Protein AF-A0A6P2AI85-F1 (afdb_monomer_lite)

Radius of gyration: 11.57 Å; chains: 1; bounding box: 22×29×32 Å

pLDDT: mean 92.61, std 6.75, range [62.72, 97.81]

Structure (mmCIF, N/CA/C/O backbone):
data_AF-A0A6P2AI85-F1
#
_entry.id   AF-A0A6P2AI85-F1
#
loop_
_atom_site.group_PDB
_atom_site.id
_atom_site.type_symbol
_atom_site.label_atom_id
_atom_site.label_alt_id
_atom_site.label_comp_id
_atom_site.label_asym_id
_atom_site.label_entity_id
_atom_site.label_seq_id
_atom_site.pdbx_PDB_ins_code
_atom_site.Cartn_x
_atom_site.Cartn_y
_atom_site.Cartn_z
_atom_site.occupancy
_atom_site.B_iso_or_equiv
_atom_site.auth_seq_id
_atom_site.auth_comp_id
_atom_site.auth_asym_id
_atom_site.auth_atom_id
_atom_site.pdbx_PDB_model_num
ATOM 1 N N . MET A 1 1 ? -0.782 -16.210 -12.114 1.00 66.06 1 MET A N 1
ATOM 2 C CA . MET A 1 1 ? -0.427 -14.805 -11.831 1.00 66.06 1 MET A CA 1
ATOM 3 C C . MET A 1 1 ? 0.230 -14.806 -10.468 1.00 66.06 1 MET A C 1
ATOM 5 O O . MET A 1 1 ? -0.398 -15.316 -9.547 1.00 66.06 1 MET A O 1
ATOM 9 N N . SER A 1 2 ? 1.496 -14.396 -10.376 1.00 85.56 2 SER A N 1
ATOM 10 C CA . SER A 1 2 ? 2.231 -14.376 -9.111 1.00 85.56 2 SER A CA 1
ATOM 11 C C . SER A 1 2 ? 2.241 -12.955 -8.563 1.00 85.56 2 SER A C 1
ATOM 13 O O . SER A 1 2 ? 2.575 -12.018 -9.286 1.00 85.56 2 SER A O 1
ATOM 15 N N . ASP A 1 3 ? 1.870 -12.814 -7.296 1.00 89.25 3 ASP A N 1
ATOM 16 C CA . ASP A 1 3 ? 2.030 -11.572 -6.549 1.00 89.25 3 ASP A CA 1
ATOM 17 C C . ASP A 1 3 ? 3.266 -11.732 -5.662 1.00 89.25 3 ASP A C 1
ATOM 19 O O . ASP A 1 3 ? 3.363 -12.680 -4.878 1.00 89.25 3 ASP A O 1
ATOM 23 N N . THR A 1 4 ? 4.220 -10.812 -5.770 1.00 94.31 4 THR A N 1
ATOM 24 C CA . THR A 1 4 ? 5.379 -10.757 -4.876 1.00 94.31 4 THR A CA 1
ATOM 25 C C . THR A 1 4 ? 5.226 -9.576 -3.939 1.00 94.31 4 THR A C 1
ATOM 27 O O . THR A 1 4 ? 5.320 -8.424 -4.356 1.00 94.31 4 THR A O 1
ATOM 30 N N . ILE A 1 5 ? 4.9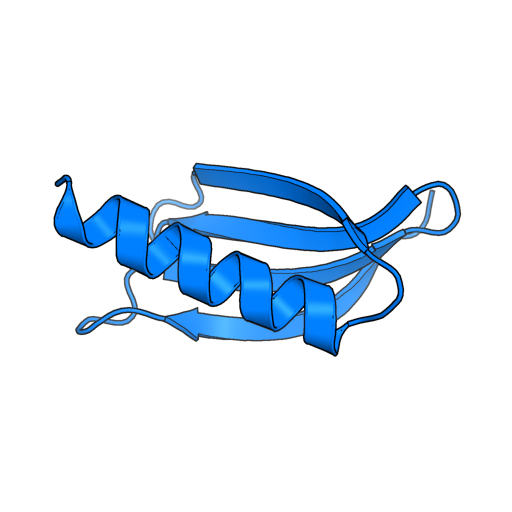88 -9.861 -2.660 1.00 94.44 5 ILE A N 1
ATOM 31 C CA . ILE A 1 5 ? 4.917 -8.832 -1.624 1.00 94.44 5 ILE A CA 1
ATOM 32 C C . ILE A 1 5 ? 6.333 -8.355 -1.313 1.00 94.44 5 ILE A C 1
ATOM 34 O O . ILE A 1 5 ? 7.193 -9.154 -0.946 1.00 94.44 5 ILE A O 1
ATOM 38 N N . SER A 1 6 ? 6.561 -7.050 -1.430 1.00 93.62 6 SER A N 1
ATOM 39 C CA . SER A 1 6 ? 7.853 -6.428 -1.124 1.00 93.62 6 SER A CA 1
ATOM 40 C C . SER A 1 6 ? 7.848 -5.695 0.210 1.00 93.62 6 SER A C 1
ATOM 42 O O . SER A 1 6 ? 8.888 -5.608 0.856 1.00 93.62 6 SER A O 1
ATOM 44 N N . LEU A 1 7 ? 6.690 -5.189 0.642 1.00 93.88 7 LEU A N 1
ATOM 45 C CA . LEU A 1 7 ? 6.558 -4.467 1.903 1.00 93.88 7 LEU A CA 1
ATOM 46 C C . LEU A 1 7 ? 5.160 -4.643 2.498 1.00 93.88 7 LEU A C 1
ATOM 48 O O . LEU A 1 7 ? 4.158 -4.620 1.784 1.00 93.88 7 LEU A O 1
ATOM 52 N N . ILE A 1 8 ? 5.105 -4.755 3.825 1.00 95.50 8 ILE A N 1
ATOM 53 C CA . ILE A 1 8 ? 3.881 -4.628 4.616 1.00 95.50 8 ILE A CA 1
ATOM 54 C C . ILE A 1 8 ? 4.170 -3.655 5.757 1.00 95.50 8 ILE A C 1
ATOM 56 O O . ILE A 1 8 ? 5.016 -3.927 6.609 1.00 95.50 8 ILE A O 1
ATOM 60 N N . THR A 1 9 ? 3.435 -2.548 5.800 1.00 93.94 9 THR A N 1
ATOM 61 C CA . THR A 1 9 ? 3.614 -1.492 6.799 1.00 93.94 9 THR A CA 1
ATOM 62 C C . THR A 1 9 ? 2.310 -1.254 7.543 1.00 93.94 9 THR A C 1
ATOM 64 O O . THR A 1 9 ? 1.274 -1.007 6.931 1.00 93.94 9 THR A O 1
ATOM 67 N N . HIS A 1 10 ? 2.358 -1.275 8.875 1.00 93.06 10 HIS A N 1
ATOM 68 C CA . HIS A 1 10 ? 1.242 -0.807 9.696 1.00 93.06 10 HIS A CA 1
ATOM 69 C C . HIS A 1 10 ? 1.242 0.723 9.740 1.00 93.06 10 HIS A C 1
ATOM 71 O O . HIS A 1 10 ? 2.258 1.324 10.093 1.00 93.06 10 HIS A O 1
ATOM 77 N N . ILE A 1 11 ? 0.113 1.351 9.415 1.00 89.19 11 ILE A N 1
ATOM 78 C CA . ILE A 1 11 ? -0.029 2.810 9.333 1.00 89.19 11 ILE A CA 1
ATOM 79 C C . ILE A 1 11 ? -1.247 3.276 10.143 1.00 89.19 11 ILE A C 1
ATOM 81 O O . ILE A 1 11 ? -2.209 2.538 10.358 1.00 89.19 11 ILE A O 1
ATOM 85 N N . GLY A 1 12 ? -1.184 4.518 10.624 1.00 82.62 12 GLY A N 1
ATOM 86 C CA . GLY A 1 12 ? -2.200 5.152 11.461 1.00 82.62 12 GLY A CA 1
ATOM 87 C C . GLY A 1 12 ? -1.824 5.150 12.943 1.00 82.62 12 GLY A C 1
ATOM 88 O O . GLY A 1 12 ? -1.019 4.337 13.398 1.00 82.62 12 GLY A O 1
ATOM 89 N N . LYS A 1 13 ? -2.425 6.067 13.713 1.00 80.94 13 LYS A N 1
ATOM 90 C CA . LYS A 1 13 ? -2.089 6.296 15.131 1.00 80.94 13 LYS A CA 1
ATOM 91 C C . LYS A 1 13 ? -2.227 5.035 15.992 1.00 80.94 13 LYS A C 1
ATOM 93 O O . LYS A 1 13 ? -1.365 4.785 16.826 1.00 80.94 13 LYS A O 1
ATOM 98 N N . ASN A 1 14 ? -3.255 4.220 15.741 1.00 85.88 14 ASN A N 1
ATOM 99 C CA . ASN A 1 14 ? -3.454 2.944 16.441 1.00 85.88 14 ASN A CA 1
ATOM 100 C C . ASN A 1 14 ? -3.076 1.722 15.590 1.00 85.88 14 ASN A C 1
ATOM 102 O O . ASN A 1 14 ? -3.461 0.610 15.936 1.00 85.88 14 ASN A O 1
ATOM 106 N N . ARG A 1 15 ? -2.341 1.909 14.480 1.00 84.56 15 ARG A N 1
ATOM 107 C CA . ARG A 1 15 ? -1.993 0.829 13.534 1.00 84.56 15 ARG A CA 1
ATOM 108 C C . ARG A 1 15 ? -3.221 0.098 12.976 1.00 84.56 15 ARG A C 1
ATOM 110 O O . ARG A 1 15 ? -3.184 -1.104 12.737 1.00 84.56 15 ARG A O 1
ATOM 117 N N . ASP A 1 16 ? -4.307 0.841 12.767 1.00 91.94 16 ASP A N 1
ATOM 118 C CA . ASP A 1 16 ? -5.586 0.317 12.279 1.00 91.94 16 ASP A CA 1
ATOM 119 C C . ASP A 1 16 ? -5.562 -0.047 10.780 1.00 91.94 16 ASP A C 1
ATOM 121 O O . ASP A 1 16 ? -6.556 -0.563 10.270 1.00 91.94 16 ASP A O 1
ATOM 125 N N . TYR A 1 17 ? -4.464 0.231 10.068 1.00 94.94 17 TYR A N 1
ATOM 126 C CA . TYR A 1 17 ? -4.355 0.034 8.624 1.00 94.94 17 TYR A CA 1
ATOM 127 C C . TYR A 1 17 ? -3.050 -0.662 8.242 1.00 94.94 17 TYR A C 1
ATOM 129 O O . TYR A 1 17 ? -2.005 -0.446 8.859 1.00 94.94 17 TYR A O 1
ATOM 137 N N . LEU A 1 18 ? -3.110 -1.458 7.181 1.00 96.62 18 LEU A N 1
ATOM 138 C CA . LEU A 1 18 ? -1.972 -2.090 6.530 1.00 96.62 18 LEU A CA 1
ATOM 139 C C . LEU A 1 18 ? -1.818 -1.513 5.129 1.00 96.62 18 LEU A C 1
ATOM 141 O O . LEU A 1 18 ? -2.730 -1.640 4.317 1.00 96.62 18 LEU A O 1
ATOM 145 N N . LEU A 1 19 ? -0.657 -0.928 4.849 1.00 97.25 19 LEU A N 1
ATOM 146 C CA . LEU A 1 19 ? -0.195 -0.645 3.497 1.00 97.25 19 LEU A CA 1
ATOM 147 C C . LEU A 1 19 ? 0.636 -1.828 3.015 1.00 97.25 19 LEU A C 1
ATOM 149 O O . LEU A 1 19 ? 1.682 -2.127 3.593 1.00 97.25 19 LEU A O 1
ATOM 153 N N . ILE A 1 20 ? 0.184 -2.480 1.955 1.00 97.62 20 ILE A N 1
ATOM 154 C CA . ILE A 1 20 ? 0.917 -3.567 1.309 1.00 97.62 20 ILE A CA 1
ATOM 155 C C . ILE A 1 20 ? 1.427 -3.051 -0.030 1.00 97.62 20 ILE A C 1
ATOM 157 O O . ILE A 1 20 ? 0.633 -2.547 -0.818 1.00 97.62 20 ILE A O 1
ATOM 161 N N . VAL A 1 21 ? 2.723 -3.198 -0.296 1.00 97.81 21 VAL A N 1
ATOM 162 C CA . VAL A 1 21 ? 3.319 -2.920 -1.608 1.00 97.81 21 VAL A CA 1
ATOM 163 C C . VAL A 1 21 ? 3.772 -4.233 -2.217 1.00 97.81 21 VAL A C 1
ATOM 165 O O . VAL A 1 21 ? 4.489 -5.015 -1.581 1.00 97.81 21 VAL A O 1
ATOM 168 N N . LEU A 1 22 ? 3.333 -4.484 -3.444 1.00 96.94 22 LEU A N 1
ATOM 169 C CA . LEU A 1 22 ? 3.609 -5.727 -4.145 1.00 96.94 22 LEU A CA 1
ATOM 170 C C . LEU A 1 22 ? 3.823 -5.491 -5.640 1.00 96.94 22 LEU A C 1
ATOM 172 O O . LEU A 1 22 ? 3.341 -4.512 -6.210 1.00 96.94 22 LEU A O 1
ATOM 176 N N . HIS A 1 23 ? 4.564 -6.399 -6.261 1.00 96.19 23 HIS A N 1
ATOM 177 C CA . HIS A 1 23 ? 4.737 -6.460 -7.705 1.00 96.19 23 HIS A CA 1
ATOM 178 C C . HIS A 1 23 ? 3.888 -7.595 -8.271 1.00 96.19 23 HIS A C 1
ATOM 180 O O . HIS A 1 23 ? 3.888 -8.704 -7.728 1.00 96.19 23 HIS A O 1
ATOM 186 N N . ARG A 1 24 ? 3.190 -7.326 -9.374 1.00 94.44 24 ARG A N 1
ATOM 187 C CA . ARG A 1 24 ? 2.411 -8.317 -10.117 1.00 94.44 24 ARG A CA 1
ATOM 188 C C . ARG A 1 24 ? 2.861 -8.315 -11.569 1.00 94.44 24 ARG A C 1
ATOM 190 O O . ARG A 1 24 ? 2.788 -7.284 -12.232 1.00 94.44 24 ARG A O 1
ATOM 197 N N . ASP A 1 25 ? 3.251 -9.482 -12.077 1.00 89.19 25 ASP A N 1
ATOM 198 C CA . ASP A 1 25 ? 3.975 -9.638 -13.353 1.00 89.19 25 ASP A CA 1
ATOM 199 C C . ASP A 1 25 ? 3.357 -8.898 -14.558 1.00 89.19 25 ASP A C 1
ATOM 201 O O . ASP A 1 25 ? 4.083 -8.385 -15.402 1.00 89.19 25 ASP A O 1
ATOM 205 N N . ASN A 1 26 ? 2.025 -8.788 -14.625 1.00 87.75 26 ASN A N 1
ATOM 206 C CA . ASN A 1 26 ? 1.309 -8.146 -15.740 1.00 87.75 26 ASN A CA 1
ATOM 207 C C . ASN A 1 26 ? 0.744 -6.751 -15.416 1.00 87.75 26 ASN A C 1
ATOM 209 O O . ASN A 1 26 ? 0.068 -6.157 -16.253 1.00 87.75 26 ASN A O 1
ATOM 213 N N . GLN A 1 27 ? 0.927 -6.261 -14.191 1.00 8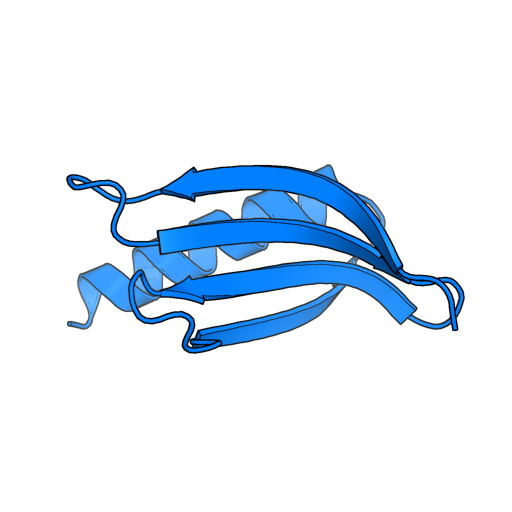8.38 27 GLN A N 1
ATOM 214 C CA . GLN A 1 27 ? 0.323 -5.009 -13.711 1.00 88.38 27 GLN A CA 1
ATOM 215 C C . GLN A 1 27 ? 1.342 -4.057 -13.068 1.00 88.38 27 GLN A C 1
ATOM 217 O O . GLN A 1 27 ? 0.988 -2.930 -12.721 1.00 88.38 27 GLN A O 1
ATOM 222 N N . GLY A 1 28 ? 2.601 -4.487 -12.953 1.00 93.12 28 GLY A N 1
ATOM 223 C CA . GLY A 1 28 ? 3.685 -3.709 -12.373 1.00 93.12 28 GLY A CA 1
ATOM 224 C C . GLY A 1 28 ? 3.569 -3.592 -10.858 1.00 93.12 28 GLY A C 1
ATOM 225 O O . GLY A 1 28 ? 3.022 -4.470 -10.180 1.00 93.12 28 GLY A O 1
ATOM 226 N N . TRP A 1 29 ? 4.109 -2.500 -10.324 1.00 97.56 29 TRP A N 1
ATOM 227 C CA . TRP A 1 29 ? 4.034 -2.196 -8.902 1.00 97.56 29 TRP A CA 1
ATOM 228 C C . TRP A 1 29 ? 2.662 -1.654 -8.528 1.00 97.56 29 TRP A C 1
ATOM 230 O O . TRP A 1 29 ? 2.058 -0.871 -9.265 1.00 97.56 29 TRP A O 1
ATOM 240 N N . LEU A 1 30 ? 2.174 -2.079 -7.368 1.00 97.31 30 LEU A N 1
ATOM 241 C CA . LEU A 1 30 ? 0.883 -1.679 -6.837 1.00 97.31 30 LEU A CA 1
ATOM 242 C C . LEU A 1 30 ? 0.914 -1.570 -5.318 1.00 97.31 30 LEU A C 1
ATOM 244 O O . LEU A 1 30 ? 1.737 -2.204 -4.648 1.00 97.31 30 LEU A O 1
ATOM 248 N N . PHE A 1 31 ? -0.010 -0.779 -4.782 1.00 97.69 31 PHE A N 1
ATOM 249 C CA . PHE A 1 31 ? -0.274 -0.746 -3.352 1.00 97.69 31 PHE A CA 1
ATOM 250 C C . PHE A 1 31 ? -1.693 -1.220 -3.045 1.00 97.69 31 PHE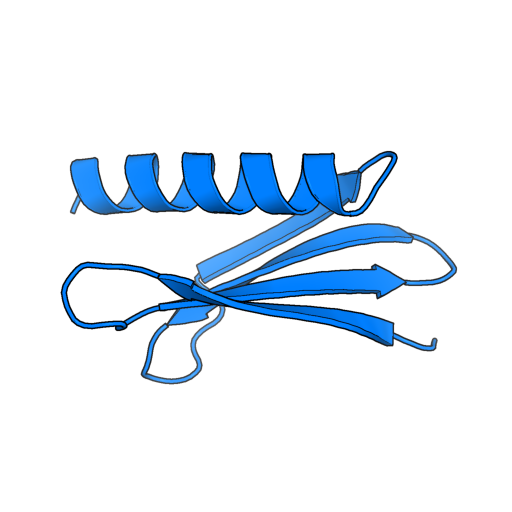 A C 1
ATOM 252 O O . PHE A 1 31 ? -2.622 -1.017 -3.829 1.00 97.69 31 PHE A O 1
ATOM 259 N N . ARG A 1 32 ? -1.866 -1.811 -1.861 1.00 97.69 32 ARG A N 1
ATOM 260 C CA . ARG A 1 32 ? -3.163 -2.195 -1.303 1.00 97.69 32 ARG A CA 1
ATOM 261 C C . ARG A 1 32 ? -3.332 -1.645 0.115 1.00 97.69 32 ARG A C 1
ATOM 263 O O . ARG A 1 32 ? -2.593 -2.009 1.028 1.00 97.69 32 ARG A O 1
ATOM 270 N N . LEU A 1 33 ? -4.325 -0.767 0.242 1.00 97.12 33 LEU A N 1
ATOM 271 C CA . LEU A 1 33 ? -5.036 -0.299 1.434 1.00 97.12 33 LEU A CA 1
ATOM 272 C C . LEU A 1 33 ? -5.846 -1.393 2.137 1.00 97.12 33 LEU A C 1
ATOM 274 O O . LEU A 1 33 ? -6.875 -1.756 1.580 1.00 97.12 33 LEU A O 1
ATOM 278 N N . VAL A 1 34 ? -5.489 -1.874 3.335 1.00 97.12 34 VAL A N 1
ATOM 279 C CA . VAL A 1 34 ? -6.344 -2.799 4.113 1.00 97.12 34 VAL A CA 1
ATOM 280 C C . VAL A 1 34 ? -6.629 -2.251 5.516 1.00 97.12 34 VAL A C 1
ATOM 282 O O . VAL A 1 34 ? -5.720 -1.786 6.197 1.00 97.12 34 VAL A O 1
ATOM 285 N N . SER A 1 35 ? -7.884 -2.298 5.969 1.00 94.75 35 SER A N 1
ATOM 286 C CA . SER A 1 35 ? -8.267 -1.957 7.348 1.00 94.75 35 SER A CA 1
ATOM 287 C C . SER A 1 35 ? -7.967 -3.095 8.331 1.00 94.75 35 SER A C 1
ATOM 289 O O . SER A 1 35 ? -7.786 -4.246 7.937 1.00 94.75 35 SER A O 1
ATOM 291 N N . LYS A 1 36 ? -8.007 -2.818 9.638 1.00 91.25 36 LYS A N 1
ATOM 292 C CA . LYS A 1 36 ? -7.841 -3.835 10.694 1.00 91.25 36 LYS A CA 1
ATOM 293 C C . LYS A 1 36 ? -8.871 -4.966 10.659 1.00 91.25 36 LYS A C 1
ATOM 295 O O . LYS A 1 36 ? -8.635 -6.017 11.239 1.00 91.25 36 LYS A O 1
ATOM 300 N N . GLN A 1 37 ? -10.015 -4.757 10.005 1.00 93.81 37 GLN A N 1
ATOM 301 C CA . GLN A 1 37 ? -11.033 -5.791 9.794 1.00 93.81 37 GLN A CA 1
ATOM 302 C C . GLN A 1 37 ? -10.750 -6.656 8.556 1.00 93.81 37 GLN A C 1
ATOM 304 O O . GLN A 1 37 ? -11.550 -7.525 8.228 1.00 93.81 37 GLN A O 1
ATOM 309 N N . GLY A 1 38 ? -9.641 -6.413 7.851 1.00 93.38 38 GLY A N 1
ATOM 310 C CA . GLY A 1 38 ? -9.302 -7.102 6.609 1.00 93.38 38 GLY A CA 1
ATOM 311 C C . GLY A 1 38 ? -10.026 -6.552 5.377 1.00 93.38 38 GLY A C 1
ATOM 312 O O . GLY A 1 38 ? -10.009 -7.196 4.332 1.00 93.38 38 GLY A O 1
ATOM 313 N N . ILE A 1 39 ? -10.663 -5.380 5.472 1.00 95.62 39 ILE A N 1
ATOM 314 C CA . ILE A 1 39 ? -11.387 -4.770 4.350 1.00 95.62 39 ILE A CA 1
ATOM 315 C C . ILE A 1 39 ? -10.394 -4.028 3.460 1.00 95.62 39 ILE A C 1
ATOM 317 O O . ILE A 1 39 ? -9.644 -3.182 3.946 1.00 95.62 39 ILE A O 1
ATOM 321 N N . ILE A 1 40 ? -10.413 -4.305 2.156 1.00 96.44 40 ILE A N 1
ATOM 322 C CA . ILE A 1 40 ? -9.638 -3.537 1.179 1.00 96.44 40 ILE A CA 1
ATOM 323 C C . ILE A 1 40 ? -10.299 -2.166 1.009 1.00 96.44 40 ILE A C 1
ATOM 325 O O . ILE A 1 40 ? -11.428 -2.072 0.536 1.00 96.44 40 ILE A O 1
ATOM 329 N N . LEU A 1 41 ? -9.593 -1.112 1.411 1.00 95.62 41 LEU A N 1
ATOM 330 C CA . LEU A 1 41 ? -10.037 0.277 1.277 1.00 95.62 41 LEU A CA 1
ATOM 331 C C . LEU A 1 41 ? -9.699 0.846 -0.101 1.00 95.62 41 LEU A C 1
ATOM 333 O O . LEU A 1 41 ? -10.455 1.648 -0.640 1.00 95.62 41 LEU A O 1
ATOM 337 N N . GLN A 1 42 ? -8.548 0.451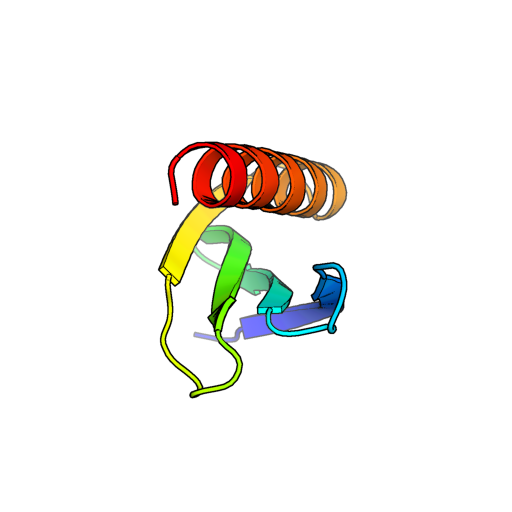 -0.646 1.00 96.75 42 GLN A N 1
ATOM 338 C CA . GLN A 1 42 ? -8.057 0.931 -1.930 1.00 96.75 42 GLN A CA 1
ATOM 339 C C . GLN A 1 42 ? -7.032 -0.037 -2.521 1.00 96.75 42 GLN A C 1
ATOM 341 O O . GLN A 1 42 ? -6.229 -0.622 -1.794 1.00 96.75 42 GLN A O 1
ATOM 346 N N . GLU A 1 43 ? -7.018 -0.140 -3.845 1.00 97.06 43 GLU A N 1
ATOM 347 C CA . GLU A 1 43 ? -5.959 -0.786 -4.616 1.00 97.06 43 GLU A CA 1
ATOM 348 C C . GLU A 1 43 ? -5.679 0.042 -5.869 1.00 97.06 43 GLU A C 1
ATOM 350 O O . GLU A 1 43 ? -6.596 0.358 -6.626 1.00 97.06 43 GLU A O 1
ATOM 355 N N . GLN A 1 44 ? -4.414 0.391 -6.088 1.00 96.69 44 GLN A N 1
ATOM 356 C CA . GLN A 1 44 ? -3.983 1.080 -7.302 1.00 96.69 44 GLN A CA 1
ATOM 357 C C . GLN A 1 44 ? -2.738 0.412 -7.859 1.00 96.69 44 GLN A C 1
ATOM 359 O O . GLN A 1 44 ? -1.855 0.015 -7.101 1.00 96.69 44 GLN A O 1
ATOM 364 N N . ILE A 1 45 ? -2.697 0.290 -9.183 1.00 96.06 45 ILE A N 1
ATOM 365 C CA . ILE A 1 45 ? -1.687 -0.451 -9.942 1.00 96.06 45 ILE A CA 1
ATOM 366 C C . ILE A 1 45 ? -0.952 0.469 -10.921 1.00 96.06 45 ILE A C 1
ATOM 368 O O . ILE A 1 45 ? -1.404 1.582 -11.187 1.00 96.06 45 ILE A O 1
ATOM 372 N N . GLY A 1 46 ? 0.123 -0.037 -11.528 1.00 94.62 46 GLY A N 1
ATOM 373 C CA . GLY A 1 46 ? 0.804 0.635 -12.636 1.00 94.62 46 GLY A CA 1
ATOM 374 C C . GLY A 1 46 ? 1.875 1.637 -12.209 1.00 94.62 46 GLY A C 1
ATOM 375 O O . GLY A 1 46 ? 2.205 2.538 -12.978 1.00 94.62 46 GLY A O 1
ATOM 376 N N . TYR A 1 47 ? 2.432 1.492 -11.007 1.00 96.44 47 TYR A N 1
ATOM 377 C CA . TYR A 1 47 ? 3.559 2.310 -10.567 1.00 96.44 47 TYR A CA 1
ATOM 378 C C . TYR A 1 47 ? 4.877 1.814 -11.169 1.00 96.44 47 TYR A C 1
ATOM 380 O O . TYR A 1 47 ? 5.059 0.622 -11.431 1.00 96.44 47 TYR A O 1
ATOM 388 N N . ALA A 1 48 ? 5.808 2.748 -11.374 1.00 94.12 48 ALA A N 1
ATOM 389 C CA . ALA A 1 48 ? 7.125 2.457 -11.937 1.00 94.12 48 ALA A CA 1
ATOM 390 C C . ALA A 1 48 ? 7.992 1.603 -10.996 1.00 94.12 48 ALA A C 1
ATOM 392 O O . ALA A 1 48 ? 8.743 0.746 -11.457 1.00 94.12 48 ALA A O 1
ATOM 393 N N . ASP A 1 49 ? 7.865 1.813 -9.684 1.00 96.06 49 ASP A N 1
ATOM 394 C CA . ASP A 1 49 ? 8.627 1.112 -8.655 1.00 96.06 49 ASP A CA 1
ATOM 395 C C . ASP A 1 49 ? 7.852 1.002 -7.325 1.00 96.06 49 ASP A C 1
ATOM 397 O O . ASP A 1 49 ? 6.767 1.570 -7.146 1.00 96.06 49 ASP A O 1
ATOM 401 N N . ALA A 1 50 ? 8.420 0.242 -6.385 1.00 96.7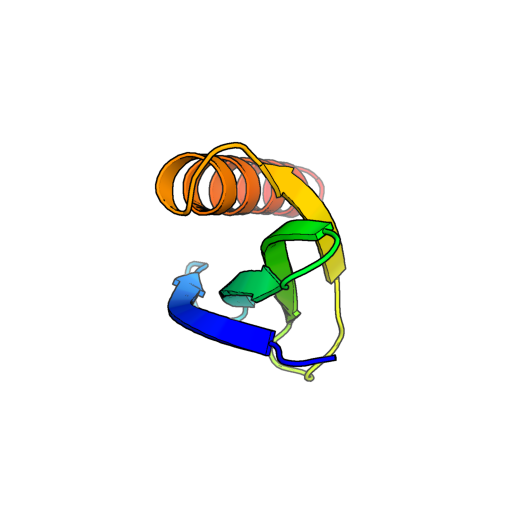5 50 ALA A N 1
ATOM 402 C CA . ALA A 1 50 ? 7.850 0.021 -5.059 1.00 96.75 50 ALA A CA 1
ATOM 403 C C . ALA A 1 50 ? 7.760 1.305 -4.215 1.00 96.75 50 ALA A C 1
ATOM 405 O O . ALA A 1 50 ? 6.844 1.440 -3.406 1.00 96.75 50 ALA A O 1
ATOM 406 N N . ILE A 1 51 ? 8.701 2.239 -4.389 1.00 96.75 51 ILE A N 1
ATOM 407 C CA . ILE A 1 51 ? 8.783 3.473 -3.595 1.00 96.75 51 ILE A CA 1
ATOM 408 C C . ILE A 1 51 ? 7.642 4.410 -3.996 1.00 96.75 51 ILE A C 1
ATOM 410 O O . ILE A 1 51 ? 6.967 4.958 -3.126 1.00 96.75 51 ILE A O 1
ATOM 414 N N . ALA A 1 52 ? 7.383 4.545 -5.298 1.00 97.44 52 ALA A N 1
ATOM 415 C CA . ALA A 1 52 ? 6.260 5.305 -5.832 1.00 97.44 52 ALA A CA 1
ATOM 416 C C . ALA A 1 52 ? 4.919 4.738 -5.341 1.00 97.44 52 ALA A C 1
ATOM 418 O O . ALA A 1 52 ? 4.077 5.488 -4.849 1.00 97.44 52 ALA A O 1
ATOM 419 N N . ALA A 1 53 ? 4.749 3.412 -5.392 1.00 97.75 53 ALA A N 1
ATOM 420 C CA . ALA A 1 53 ? 3.553 2.750 -4.872 1.00 97.75 53 ALA A CA 1
ATOM 421 C C . ALA A 1 53 ? 3.367 2.987 -3.358 1.00 97.75 53 ALA A C 1
ATOM 423 O O . ALA A 1 53 ? 2.258 3.265 -2.898 1.00 97.75 53 ALA A O 1
ATOM 424 N N . GLU A 1 54 ? 4.445 2.909 -2.570 1.00 97.44 54 GLU A N 1
ATOM 425 C CA . GLU A 1 54 ? 4.398 3.169 -1.128 1.00 97.44 54 GLU A CA 1
ATOM 426 C C . GLU A 1 54 ? 4.021 4.626 -0.814 1.00 97.44 54 GLU A C 1
ATOM 428 O O . GLU A 1 54 ? 3.184 4.877 0.058 1.00 97.44 54 GLU A O 1
ATOM 433 N N . ALA A 1 55 ? 4.645 5.584 -1.506 1.00 96.50 55 ALA A N 1
ATOM 434 C CA . ALA A 1 55 ? 4.414 7.011 -1.307 1.00 96.50 55 ALA A CA 1
ATOM 435 C C . ALA A 1 55 ? 2.954 7.385 -1.593 1.00 96.50 55 ALA A C 1
ATOM 437 O O . ALA A 1 55 ? 2.311 8.020 -0.752 1.00 96.50 55 ALA A O 1
ATOM 438 N N . GLU A 1 56 ? 2.406 6.910 -2.712 1.00 97.31 56 GLU A N 1
ATOM 439 C CA . GLU A 1 56 ? 1.004 7.142 -3.066 1.00 97.31 56 GLU A CA 1
ATOM 440 C C . GLU A 1 56 ? 0.040 6.468 -2.089 1.00 97.31 56 GLU A C 1
ATOM 442 O O . GLU A 1 56 ? -0.935 7.080 -1.651 1.00 97.31 56 GLU A O 1
ATOM 447 N N . GLY A 1 57 ? 0.343 5.245 -1.643 1.00 96.31 57 GLY A N 1
ATOM 448 C CA . GLY A 1 57 ? -0.455 4.572 -0.620 1.00 96.31 57 GLY A CA 1
ATOM 449 C C . GLY A 1 57 ? -0.513 5.351 0.700 1.00 96.31 57 GLY A C 1
ATOM 450 O O . GLY A 1 57 ? -1.584 5.486 1.300 1.00 96.31 57 GLY A O 1
ATOM 451 N N . LYS A 1 58 ? 0.618 5.923 1.140 1.00 95.44 58 LYS A N 1
ATOM 452 C CA . LYS A 1 58 ? 0.683 6.792 2.330 1.00 95.44 58 LYS A CA 1
ATOM 453 C C . LYS A 1 58 ? -0.125 8.075 2.142 1.00 95.44 58 LYS A C 1
ATOM 455 O O . LYS A 1 58 ? -0.892 8.440 3.034 1.00 95.44 58 LYS A O 1
ATOM 460 N N . GLN A 1 59 ? 0.031 8.744 1.000 1.00 95.38 59 GLN A N 1
ATOM 461 C CA . GLN A 1 59 ? -0.669 9.993 0.697 1.00 95.38 59 GLN A CA 1
ATOM 462 C C . GLN A 1 59 ? -2.185 9.794 0.600 1.00 95.38 59 GLN A C 1
ATOM 464 O O . GLN A 1 59 ? -2.959 10.594 1.140 1.00 95.38 59 GLN A O 1
ATOM 469 N N . TRP A 1 60 ? -2.618 8.707 -0.041 1.00 95.12 60 TRP A N 1
ATOM 470 C CA . TRP A 1 60 ? -4.029 8.359 -0.137 1.00 95.12 60 TRP A CA 1
ATOM 471 C C . TRP A 1 60 ? -4.630 8.111 1.247 1.00 95.12 60 TRP A C 1
ATOM 473 O O . TRP 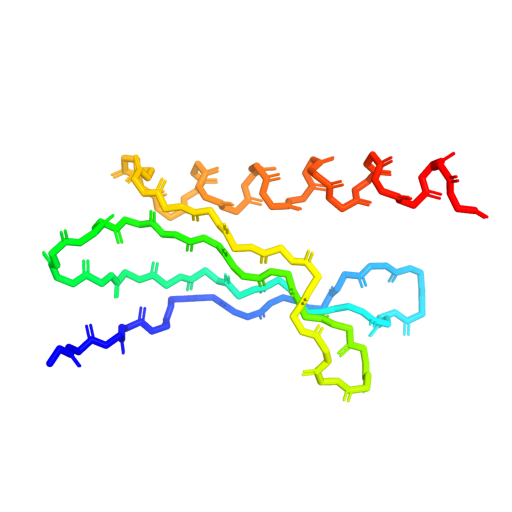A 1 60 ? -5.682 8.668 1.560 1.00 95.12 60 TRP A O 1
ATOM 483 N N . LEU A 1 61 ? -3.953 7.332 2.103 1.00 92.50 61 LEU A N 1
ATOM 484 C CA . LEU A 1 61 ? -4.452 7.047 3.450 1.00 92.50 61 LEU A CA 1
ATOM 485 C C . LEU A 1 61 ? -4.540 8.313 4.305 1.00 92.50 61 LEU A C 1
ATOM 487 O O . LEU A 1 61 ? -5.539 8.494 4.993 1.00 92.50 61 LEU A O 1
ATOM 491 N N . ALA A 1 62 ? -3.542 9.199 4.248 1.00 92.19 62 ALA A N 1
ATOM 492 C CA . ALA A 1 62 ? -3.603 10.484 4.945 1.00 92.19 62 ALA A CA 1
ATOM 493 C C . ALA A 1 62 ? -4.845 11.286 4.516 1.00 92.19 62 ALA A C 1
ATOM 495 O O . ALA A 1 62 ? -5.643 11.694 5.355 1.00 92.19 62 ALA A O 1
ATOM 496 N N . SER A 1 63 ? -5.082 11.377 3.205 1.00 92.44 63 SER A N 1
ATOM 497 C CA . SER A 1 63 ? -6.247 12.071 2.642 1.00 92.44 63 SER A CA 1
ATOM 498 C C . SER A 1 63 ? -7.585 11.421 3.014 1.00 92.44 63 SER A C 1
ATOM 500 O O . SER A 1 63 ? -8.600 12.108 3.112 1.00 92.44 63 SER A O 1
ATOM 502 N N . TYR A 1 64 ? -7.618 10.094 3.166 1.00 89.38 64 TYR A N 1
ATOM 503 C CA . TYR A 1 64 ? -8.800 9.353 3.609 1.00 89.38 64 TYR A CA 1
ATOM 504 C C . TYR A 1 64 ? -9.118 9.642 5.080 1.00 89.38 64 TYR A C 1
ATOM 506 O O . TYR A 1 64 ? -10.277 9.861 5.421 1.00 89.38 64 TYR A O 1
ATOM 514 N N . LEU A 1 65 ? -8.091 9.679 5.934 1.00 87.06 65 LEU A N 1
ATOM 515 C CA . LEU A 1 65 ? -8.238 9.942 7.366 1.00 87.06 65 LEU A CA 1
ATOM 516 C C . LEU A 1 65 ? -8.616 11.393 7.670 1.00 87.06 65 LEU A C 1
ATOM 518 O O . LEU A 1 65 ? -9.366 11.615 8.608 1.00 87.06 65 LEU A O 1
ATOM 522 N N . ASP A 1 66 ? -8.161 12.358 6.870 1.00 86.25 66 ASP A N 1
ATOM 523 C CA . ASP A 1 66 ? -8.555 13.767 7.028 1.00 86.25 66 ASP A CA 1
ATOM 524 C C . ASP A 1 66 ? -10.035 14.021 6.685 1.00 86.25 66 ASP A C 1
ATOM 526 O O . ASP A 1 66 ? -10.602 15.045 7.066 1.00 86.25 66 ASP A O 1
ATOM 530 N N . LYS A 1 67 ? -10.666 13.111 5.933 1.00 74.25 67 LYS A N 1
ATOM 531 C CA . LYS A 1 67 ? -12.073 13.207 5.509 1.00 74.25 67 LYS A CA 1
ATOM 532 C C . LYS A 1 67 ? -13.041 12.421 6.400 1.00 74.25 67 LYS A C 1
ATOM 534 O O . LYS A 1 67 ? -14.247 12.522 6.168 1.00 74.25 67 LYS A O 1
ATOM 539 N N . ALA A 1 68 ? -12.533 11.613 7.330 1.00 62.72 68 ALA A N 1
ATOM 540 C CA . ALA A 1 68 ? -13.303 10.708 8.187 1.00 62.72 68 ALA A CA 1
ATOM 541 C C . ALA A 1 68 ? -13.517 11.301 9.585 1.00 62.72 68 ALA A C 1
ATOM 543 O O . ALA A 1 68 ? -14.625 11.096 10.129 1.00 62.72 68 ALA A O 1
#

Foldseek 3Di:
DDKAWDDWDQDDPVSQWIWTWIQDPVFGIKIWIAGVVRDTPDIDTDDPDRVRRRVVSVVVVVVVVVVD

Secondary structure (DSSP, 8-state):
--EEEEEEEEESTT--EEEEEEEETTTEEEEEEEETTS-EEEEEEEESSHHHHHHHHHHHHHHHHTT-

Sequence (68 aa):
MSDTISLITHIGKNRDYLLIVLHRDNQGWLFRLVSKQGIILQEQIGYADAIAAEAEGKQWLASYLDKA